Protein AF-A0A846D4A9-F1 (afdb_monomer_lite)

Radius of gyration: 16.54 Å; chains: 1; bounding box: 56×20×43 Å

Foldseek 3Di:
DDPDPPPDVVVVVVVVVVLVVLLVVQVVDQEEEDQDLVVLVSCVVVVRQYEYEHDPPRPSVVCCVVPPVPPPSYHYDYDPVCVVVVVVVNCVVRPDPVVVD

Structure (mmCIF, N/CA/C/O backbone):
data_AF-A0A846D4A9-F1
#
_entry.id   AF-A0A846D4A9-F1
#
loop_
_atom_site.group_PDB
_atom_site.id
_atom_site.type_symbol
_atom_site.label_atom_id
_atom_site.label_alt_id
_atom_site.label_comp_id
_atom_site.label_asym_id
_atom_site.label_entity_id
_atom_site.label_seq_id
_atom_site.pdbx_PDB_ins_code
_atom_site.Cartn_x
_atom_site.Cartn_y
_atom_site.Cartn_z
_atom_site.occupancy
_atom_site.B_iso_or_equiv
_atom_site.auth_seq_id
_atom_site.auth_comp_id
_atom_site.auth_asym_id
_atom_site.auth_atom_id
_atom_site.pdbx_PDB_model_num
ATOM 1 N N . PRO A 1 1 ? 30.507 6.534 -15.356 1.00 46.03 1 PRO A N 1
ATOM 2 C CA . PRO A 1 1 ? 29.520 5.426 -15.398 1.00 46.03 1 PRO A CA 1
ATOM 3 C C . PRO A 1 1 ? 28.822 5.364 -16.768 1.00 46.03 1 PRO A C 1
ATOM 5 O O . PRO A 1 1 ? 28.046 6.248 -17.109 1.00 46.03 1 PRO A O 1
ATOM 8 N N . HIS A 1 2 ? 29.164 4.366 -17.584 1.00 51.50 2 HIS A N 1
ATOM 9 C CA . HIS A 1 2 ? 28.566 4.149 -18.903 1.00 51.50 2 HIS A CA 1
ATOM 10 C C . HIS A 1 2 ? 27.205 3.454 -18.719 1.00 51.50 2 HIS A C 1
ATOM 12 O O . HIS A 1 2 ? 27.153 2.245 -18.492 1.00 51.50 2 HIS A O 1
ATOM 18 N N . PHE A 1 3 ? 26.100 4.203 -18.764 1.00 58.97 3 PHE A N 1
ATOM 19 C CA . PHE A 1 3 ? 24.767 3.602 -18.852 1.00 58.97 3 PHE A CA 1
ATOM 20 C C . PHE A 1 3 ? 24.632 2.962 -20.237 1.00 58.97 3 PHE A C 1
ATOM 22 O O . PHE A 1 3 ? 24.494 3.658 -21.240 1.00 58.97 3 PHE A O 1
ATOM 29 N N . LYS A 1 4 ? 24.697 1.628 -20.316 1.00 64.00 4 LYS A N 1
ATOM 30 C CA . LYS A 1 4 ? 24.294 0.917 -21.533 1.00 64.00 4 LYS A CA 1
ATOM 31 C C . LYS A 1 4 ? 22.784 1.077 -21.678 1.00 64.00 4 LYS A C 1
ATOM 33 O O . LYS A 1 4 ? 22.026 0.475 -20.920 1.00 64.00 4 LYS A O 1
ATOM 38 N N . ILE A 1 5 ? 22.355 1.872 -22.653 1.00 63.19 5 ILE A N 1
ATOM 39 C CA . ILE A 1 5 ? 20.957 1.908 -23.080 1.00 63.19 5 ILE A CA 1
ATOM 40 C C . ILE A 1 5 ? 20.655 0.535 -23.686 1.00 63.19 5 ILE A C 1
ATOM 42 O O . ILE A 1 5 ? 21.029 0.240 -24.817 1.00 63.19 5 ILE A O 1
ATOM 46 N N . THR A 1 6 ? 20.029 -0.341 -22.908 1.00 65.12 6 THR A N 1
ATOM 47 C CA . THR A 1 6 ? 19.565 -1.652 -23.369 1.00 65.12 6 THR A CA 1
ATOM 48 C C . THR A 1 6 ? 18.096 -1.525 -23.737 1.00 65.12 6 THR A C 1
ATOM 50 O O . THR A 1 6 ? 17.206 -1.987 -23.031 1.00 65.12 6 THR A O 1
ATOM 53 N N . HIS A 1 7 ? 17.815 -0.833 -24.844 1.00 67.81 7 HIS A N 1
ATOM 54 C CA . HIS A 1 7 ? 16.459 -0.817 -25.377 1.00 67.81 7 HIS A CA 1
ATOM 55 C C . HIS A 1 7 ? 16.162 -2.185 -26.003 1.00 67.81 7 HIS A C 1
ATOM 57 O O . HIS A 1 7 ? 16.525 -2.454 -27.145 1.00 67.81 7 HIS A O 1
ATOM 63 N N . ASN A 1 8 ? 15.544 -3.073 -25.222 1.00 79.00 8 ASN A N 1
ATOM 64 C CA . ASN A 1 8 ? 15.024 -4.348 -25.700 1.00 79.00 8 ASN A CA 1
ATOM 65 C C . ASN A 1 8 ? 13.498 -4.248 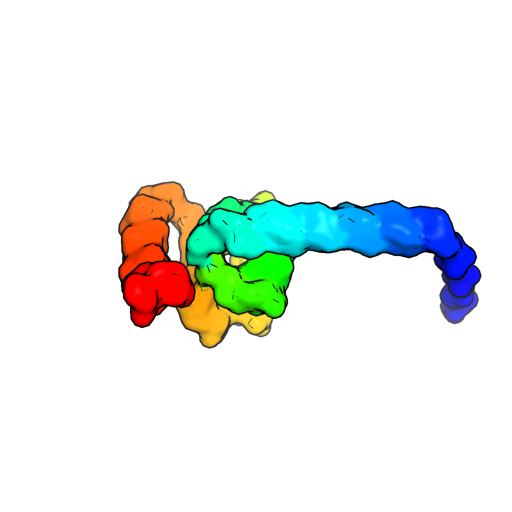-25.801 1.00 79.00 8 ASN A C 1
ATOM 67 O O . ASN A 1 8 ? 12.782 -4.359 -24.805 1.00 79.00 8 ASN A O 1
ATOM 71 N N . SER A 1 9 ? 13.005 -4.014 -27.018 1.00 80.94 9 SER A N 1
ATOM 72 C CA . SER A 1 9 ? 11.582 -3.793 -27.293 1.00 80.94 9 SER A CA 1
ATOM 73 C C . SER A 1 9 ? 10.694 -4.964 -26.860 1.00 80.94 9 SER A C 1
ATOM 75 O O . SER A 1 9 ? 9.585 -4.738 -26.381 1.00 80.94 9 SER A O 1
ATOM 77 N N . GLN A 1 10 ? 11.186 -6.203 -26.951 1.00 81.38 10 GLN A N 1
ATOM 78 C CA . GLN A 1 10 ? 10.426 -7.395 -26.566 1.00 81.38 10 GLN A CA 1
ATOM 79 C C . GLN A 1 10 ? 10.251 -7.491 -25.044 1.00 81.38 10 GLN A C 1
ATOM 81 O O . GLN A 1 10 ? 9.144 -7.727 -24.564 1.00 81.38 10 GLN A O 1
ATOM 86 N N . ILE A 1 11 ? 11.318 -7.241 -24.276 1.00 84.31 11 ILE A N 1
ATOM 87 C CA . ILE A 1 11 ? 11.255 -7.217 -22.803 1.00 84.31 11 ILE A CA 1
ATOM 88 C C . ILE A 1 11 ? 10.352 -6.078 -22.317 1.00 84.31 11 ILE A C 1
ATOM 90 O O . ILE A 1 11 ? 9.583 -6.257 -21.369 1.00 84.31 11 ILE A O 1
ATOM 94 N N . ASN A 1 12 ? 10.399 -4.925 -22.988 1.00 87.62 12 ASN A N 1
ATOM 95 C CA . ASN A 1 12 ? 9.535 -3.793 -22.665 1.00 87.62 12 ASN A CA 1
ATOM 96 C C . ASN A 1 12 ? 8.059 -4.128 -22.900 1.00 87.62 12 ASN A C 1
ATOM 98 O O . ASN A 1 12 ? 7.231 -3.863 -22.032 1.00 87.62 12 ASN A O 1
ATOM 102 N N . LEU A 1 13 ? 7.731 -4.763 -24.029 1.00 90.12 13 LEU A N 1
ATOM 103 C CA . LEU A 1 13 ? 6.362 -5.179 -24.330 1.00 90.12 13 LEU A CA 1
ATOM 104 C C . LEU A 1 13 ? 5.843 -6.216 -23.323 1.00 90.12 13 LEU A C 1
ATOM 106 O O . LEU A 1 13 ? 4.713 -6.107 -22.853 1.00 90.12 13 LEU A O 1
ATOM 110 N N . ALA A 1 14 ? 6.674 -7.190 -22.945 1.00 90.62 14 ALA A N 1
ATOM 111 C CA . ALA A 1 14 ? 6.314 -8.176 -21.929 1.00 90.62 14 ALA A CA 1
ATOM 112 C C . ALA A 1 14 ? 6.073 -7.522 -20.556 1.00 90.62 14 ALA A C 1
ATOM 114 O O . ALA A 1 14 ? 5.068 -7.800 -19.902 1.00 90.62 14 ALA A O 1
ATOM 115 N N . SER A 1 15 ? 6.952 -6.602 -20.147 1.00 90.56 15 SER A N 1
ATOM 116 C CA . SER A 1 15 ? 6.803 -5.826 -18.907 1.00 90.56 15 SER A CA 1
ATOM 117 C C . SER A 1 15 ? 5.511 -5.005 -18.903 1.00 90.56 15 SER A C 1
ATOM 119 O O . SER A 1 15 ? 4.788 -4.988 -17.907 1.00 90.56 15 SER A O 1
ATOM 121 N N . TRP A 1 16 ? 5.185 -4.379 -20.036 1.00 91.62 16 TRP A N 1
ATOM 122 C CA . TRP A 1 16 ? 3.943 -3.635 -20.229 1.00 91.62 16 TRP A CA 1
ATOM 123 C C . TRP A 1 16 ? 2.711 -4.534 -20.079 1.00 91.62 16 TRP A C 1
ATOM 125 O O . TRP A 1 16 ? 1.784 -4.202 -19.342 1.00 91.62 16 TRP A O 1
ATOM 135 N N . GLY A 1 17 ? 2.726 -5.717 -20.701 1.00 95.12 17 GLY A N 1
ATOM 136 C CA . GLY A 1 17 ? 1.652 -6.702 -20.563 1.00 95.12 17 GLY A CA 1
ATOM 137 C C . GLY A 1 17 ? 1.429 -7.141 -19.112 1.00 95.12 17 GLY A C 1
ATOM 138 O O . GLY A 1 17 ? 0.289 -7.182 -18.646 1.00 95.12 17 GLY A O 1
ATOM 139 N N . LEU A 1 18 ? 2.508 -7.402 -18.367 1.00 93.56 18 LEU A N 1
ATOM 140 C CA . LEU A 1 18 ? 2.431 -7.763 -16.947 1.00 93.56 18 LEU A CA 1
ATOM 141 C C . LEU A 1 18 ? 1.861 -6.626 -16.092 1.00 93.56 18 LEU A C 1
ATOM 143 O O . LEU A 1 18 ? 0.996 -6.872 -15.250 1.00 93.56 18 LEU A O 1
ATOM 147 N N . MET A 1 19 ? 2.296 -5.385 -16.334 1.00 93.69 19 MET A N 1
ATOM 148 C CA . MET A 1 19 ? 1.762 -4.206 -15.649 1.00 93.69 19 MET A CA 1
ATOM 149 C C . MET A 1 19 ? 0.253 -4.068 -15.887 1.00 93.69 19 MET A C 1
ATOM 151 O O . MET A 1 19 ? -0.509 -3.936 -14.930 1.00 93.69 19 MET A O 1
ATOM 155 N N . HIS A 1 20 ? -0.193 -4.161 -17.142 1.00 95.56 20 HIS A N 1
ATOM 156 C CA . HIS A 1 20 ? -1.615 -4.090 -17.484 1.00 95.56 20 HIS A CA 1
ATOM 157 C C . HIS A 1 20 ? -2.438 -5.198 -16.832 1.00 95.56 20 HIS A C 1
ATOM 159 O O . HIS A 1 20 ? -3.516 -4.930 -16.300 1.00 95.56 20 HIS A O 1
ATOM 165 N N . SER A 1 21 ? -1.924 -6.429 -16.832 1.00 95.56 21 SER A N 1
ATOM 166 C CA . SER A 1 21 ? -2.582 -7.551 -16.164 1.00 95.56 21 SER A CA 1
ATOM 167 C C . SER A 1 21 ? -2.724 -7.304 -14.659 1.00 95.56 21 SER A C 1
ATOM 169 O O . SER A 1 21 ? -3.786 -7.568 -14.096 1.00 95.56 21 SER A O 1
ATOM 171 N N . GLY A 1 22 ? -1.682 -6.772 -14.011 1.00 94.88 22 GLY A N 1
ATOM 172 C CA . GLY A 1 22 ? -1.714 -6.411 -12.593 1.00 94.88 22 GLY A CA 1
ATOM 173 C C . GLY A 1 22 ? -2.752 -5.328 -12.295 1.00 94.88 22 GLY A C 1
ATOM 174 O O . GLY A 1 22 ? -3.576 -5.498 -11.400 1.00 94.88 22 GLY A O 1
ATOM 175 N N . ILE A 1 23 ? -2.789 -4.259 -13.098 1.00 96.44 23 ILE A N 1
ATOM 176 C CA . ILE A 1 23 ? -3.798 -3.195 -12.972 1.00 96.44 23 ILE A CA 1
ATOM 177 C C . ILE A 1 23 ? -5.210 -3.774 -13.094 1.00 96.44 23 ILE A C 1
ATOM 179 O O . ILE A 1 23 ? -6.063 -3.506 -12.248 1.00 96.44 23 ILE A O 1
ATOM 183 N N . TYR A 1 24 ? -5.462 -4.595 -14.117 1.00 95.62 24 TYR A N 1
ATOM 184 C CA . TYR A 1 24 ? -6.781 -5.190 -14.333 1.00 95.62 24 TYR A CA 1
ATOM 185 C C . TYR A 1 24 ? -7.204 -6.093 -13.170 1.00 95.62 24 TYR A C 1
ATOM 187 O O . TYR A 1 24 ? -8.362 -6.081 -12.760 1.00 95.62 24 TYR A O 1
ATOM 195 N N . GLN A 1 25 ? -6.267 -6.850 -12.597 1.00 95.00 25 GLN A N 1
ATOM 196 C CA . GLN A 1 25 ? -6.536 -7.678 -11.427 1.00 95.00 25 GLN A CA 1
ATOM 197 C C . GLN A 1 25 ? -6.919 -6.834 -10.202 1.00 95.00 25 GLN A C 1
ATOM 199 O O . GLN A 1 25 ? -7.879 -7.171 -9.510 1.00 95.00 25 GLN A O 1
ATOM 204 N N . PHE A 1 26 ? -6.205 -5.736 -9.945 1.00 96.19 26 PHE A N 1
ATOM 205 C CA . PHE A 1 26 ? -6.430 -4.887 -8.773 1.00 96.19 26 PHE A CA 1
ATOM 206 C C . PHE A 1 26 ? -7.768 -4.151 -8.859 1.00 96.19 26 PHE A C 1
ATOM 208 O O . PHE A 1 26 ? -8.556 -4.223 -7.921 1.00 96.19 26 PHE A O 1
ATOM 215 N N . LYS A 1 27 ? -8.086 -3.544 -10.012 1.00 93.88 27 LYS A N 1
ATOM 216 C CA . LYS A 1 27 ? -9.314 -2.746 -10.207 1.00 93.88 27 LYS A CA 1
ATOM 217 C C . LYS A 1 27 ? -10.627 -3.513 -10.004 1.00 93.88 27 LYS A C 1
ATOM 219 O O . LYS A 1 27 ? -11.681 -2.894 -9.917 1.00 93.88 27 LYS A O 1
ATOM 224 N N . ARG A 1 28 ? -10.588 -4.846 -9.964 1.00 93.06 28 ARG A N 1
ATOM 225 C CA . ARG A 1 28 ? -11.763 -5.695 -9.709 1.00 93.06 28 ARG A CA 1
ATOM 226 C C . ARG A 1 28 ? -12.118 -5.825 -8.228 1.00 93.06 28 ARG A C 1
ATOM 228 O O . ARG A 1 28 ? -13.173 -6.368 -7.919 1.00 93.06 28 ARG A O 1
ATOM 235 N N . HIS A 1 29 ? -11.242 -5.381 -7.333 1.00 94.56 29 HIS A N 1
ATOM 236 C CA . HIS A 1 29 ? -11.409 -5.520 -5.894 1.00 94.56 29 HIS A CA 1
ATOM 237 C C . HIS A 1 29 ? -11.625 -4.148 -5.260 1.00 94.56 29 HIS A C 1
ATOM 239 O O . HIS A 1 29 ? -11.013 -3.163 -5.664 1.00 94.56 29 HIS A O 1
ATOM 245 N N . ARG A 1 30 ? -12.493 -4.100 -4.248 1.00 95.06 30 ARG A N 1
ATOM 246 C CA . ARG A 1 30 ? -12.789 -2.877 -3.484 1.00 95.06 30 ARG A CA 1
ATOM 247 C C . ARG A 1 30 ? -11.732 -2.554 -2.434 1.00 95.06 30 ARG A C 1
ATOM 249 O O . ARG A 1 30 ? -11.580 -1.403 -2.055 1.00 95.06 30 ARG A O 1
ATOM 256 N N . LEU A 1 31 ? -11.041 -3.587 -1.961 1.00 97.06 31 LEU A N 1
ATOM 257 C CA . LEU A 1 31 ? -10.010 -3.516 -0.938 1.00 97.06 31 LEU A CA 1
ATOM 258 C C . LEU A 1 31 ? -8.900 -4.502 -1.303 1.00 97.06 31 LEU A C 1
ATOM 260 O O . LEU A 1 31 ? -9.182 -5.647 -1.664 1.00 97.06 31 LEU A O 1
ATOM 264 N N . ILE A 1 32 ? -7.646 -4.072 -1.190 1.00 97.94 32 ILE A N 1
ATOM 265 C CA . ILE A 1 32 ? -6.472 -4.939 -1.345 1.00 97.94 32 ILE A CA 1
ATOM 266 C C . ILE A 1 32 ? -5.822 -5.156 0.019 1.00 97.94 32 ILE A C 1
ATOM 268 O O . ILE A 1 32 ? -5.611 -4.213 0.768 1.00 97.94 32 ILE A O 1
ATOM 272 N N . ILE A 1 33 ? -5.448 -6.394 0.337 1.00 98.00 33 ILE A N 1
ATOM 273 C CA . ILE A 1 33 ? -4.649 -6.718 1.526 1.00 98.00 33 ILE A CA 1
ATOM 274 C C . ILE A 1 33 ? -3.330 -7.300 1.031 1.00 98.00 33 ILE A C 1
ATOM 276 O O . ILE A 1 33 ? -3.328 -8.266 0.266 1.00 98.00 33 ILE A O 1
ATOM 280 N N . THR A 1 34 ? -2.195 -6.711 1.411 1.00 97.06 34 THR A N 1
ATOM 281 C CA . THR A 1 34 ? -0.902 -7.132 0.855 1.00 97.06 34 THR A CA 1
ATOM 282 C C . THR A 1 34 ? 0.274 -6.906 1.793 1.00 97.06 34 THR A C 1
ATOM 284 O O . THR A 1 34 ? 0.349 -5.905 2.492 1.00 97.06 34 THR A O 1
ATOM 287 N N . ASN A 1 35 ? 1.251 -7.814 1.753 1.00 96.31 35 ASN A N 1
ATOM 288 C CA . ASN A 1 35 ? 2.584 -7.626 2.340 1.00 96.31 35 ASN A CA 1
ATOM 289 C C . ASN A 1 35 ? 3.656 -7.317 1.274 1.00 96.31 35 ASN A C 1
ATOM 291 O O . ASN A 1 35 ? 4.859 -7.311 1.556 1.00 96.31 35 ASN A O 1
ATOM 295 N N . ARG A 1 36 ? 3.252 -7.097 0.018 1.00 95.88 36 ARG A N 1
ATOM 296 C CA . ARG A 1 36 ? 4.159 -6.830 -1.105 1.00 95.88 36 ARG A CA 1
ATOM 297 C C . ARG A 1 36 ? 4.236 -5.324 -1.327 1.00 95.88 36 ARG A C 1
ATOM 299 O O . ARG A 1 36 ? 3.235 -4.717 -1.692 1.00 95.88 36 ARG A O 1
ATOM 306 N N . LEU A 1 37 ? 5.433 -4.745 -1.208 1.00 96.31 37 LEU A N 1
ATOM 307 C CA . LEU A 1 37 ? 5.656 -3.305 -1.407 1.00 96.31 37 LEU A CA 1
ATOM 308 C C . LEU A 1 37 ? 5.117 -2.792 -2.754 1.00 96.31 37 LEU A C 1
ATOM 310 O O . LEU A 1 37 ? 4.476 -1.753 -2.813 1.00 96.31 37 LEU A O 1
ATOM 314 N N . HIS A 1 38 ? 5.305 -3.540 -3.842 1.00 95.44 38 HIS A N 1
ATOM 315 C CA . HIS A 1 38 ? 4.760 -3.142 -5.146 1.00 95.44 38 HIS A CA 1
ATOM 316 C C . HIS A 1 38 ? 3.230 -3.219 -5.212 1.00 95.44 38 HIS A C 1
ATOM 318 O O . HIS A 1 38 ? 2.625 -2.476 -5.974 1.00 95.44 38 HIS A O 1
ATOM 324 N N . GLY A 1 39 ? 2.598 -4.082 -4.409 1.00 96.75 39 GLY A N 1
ATOM 325 C CA . GLY A 1 39 ? 1.142 -4.090 -4.267 1.00 96.75 39 GLY A CA 1
ATOM 326 C C . GLY A 1 39 ? 0.642 -2.833 -3.554 1.00 96.75 39 GLY A C 1
ATOM 327 O O . GLY A 1 39 ? -0.339 -2.246 -3.997 1.00 96.75 39 GLY A O 1
ATOM 328 N N . HIS A 1 40 ? 1.351 -2.389 -2.512 1.00 97.75 40 HIS A N 1
ATOM 329 C CA . HIS A 1 40 ? 1.100 -1.113 -1.825 1.00 97.75 40 HIS A CA 1
ATOM 330 C C . HIS A 1 40 ? 1.232 0.082 -2.773 1.00 97.75 40 HIS A C 1
ATOM 332 O O . HIS A 1 40 ? 0.292 0.855 -2.942 1.00 97.75 40 HIS A O 1
ATOM 338 N N . ILE A 1 41 ? 2.361 0.173 -3.484 1.00 97.62 41 ILE A N 1
ATOM 339 C CA . ILE A 1 41 ? 2.616 1.245 -4.457 1.00 97.62 41 ILE A CA 1
ATOM 340 C C . ILE A 1 41 ? 1.549 1.254 -5.554 1.00 97.62 41 ILE A C 1
ATOM 342 O O . ILE A 1 41 ? 1.002 2.306 -5.868 1.00 97.62 41 ILE A O 1
ATOM 346 N N . LEU A 1 42 ? 1.222 0.094 -6.131 1.00 97.56 42 LEU A N 1
ATOM 347 C CA . LEU A 1 42 ? 0.229 0.028 -7.199 1.00 97.56 42 LEU A CA 1
ATOM 348 C C . LEU A 1 42 ? -1.173 0.404 -6.701 1.00 97.56 42 LEU A C 1
ATOM 350 O O . LEU A 1 42 ? -1.866 1.147 -7.386 1.00 97.56 42 LEU A O 1
ATOM 354 N N . SER A 1 43 ? -1.578 -0.063 -5.516 1.00 98.00 43 SER A N 1
ATOM 355 C CA . SER A 1 43 ? -2.877 0.299 -4.924 1.00 98.00 43 SER A CA 1
ATOM 356 C C . SER A 1 43 ? -2.955 1.797 -4.643 1.00 98.00 43 SER A C 1
ATOM 358 O O . SER A 1 43 ? -3.963 2.421 -4.948 1.00 98.00 43 SER A O 1
ATOM 360 N N . THR A 1 44 ? -1.858 2.383 -4.156 1.00 97.69 44 THR A N 1
ATOM 361 C CA . THR A 1 44 ? -1.726 3.828 -3.942 1.00 97.69 44 THR A CA 1
ATOM 362 C C . THR A 1 44 ? -1.893 4.614 -5.246 1.00 97.69 44 THR A C 1
ATOM 364 O O . THR A 1 44 ? -2.689 5.543 -5.299 1.00 97.69 44 THR A O 1
ATOM 367 N N . LEU A 1 45 ? -1.192 4.222 -6.318 1.00 96.94 45 LEU A N 1
ATOM 368 C CA . LEU A 1 45 ? -1.270 4.892 -7.625 1.00 96.94 45 LEU A CA 1
ATOM 369 C C . LEU A 1 45 ? -2.645 4.772 -8.292 1.00 96.94 45 LEU A C 1
ATOM 371 O O . LEU A 1 45 ? -3.015 5.626 -9.091 1.00 96.94 45 LEU A O 1
ATOM 375 N N . LEU A 1 46 ? -3.369 3.688 -8.015 1.00 96.06 46 LEU A N 1
ATOM 376 C CA . LEU A 1 46 ? -4.709 3.445 -8.547 1.00 96.06 46 LEU A CA 1
ATOM 377 C C . LEU A 1 46 ? -5.822 3.989 -7.641 1.00 96.06 46 LEU A C 1
ATOM 379 O O . LEU A 1 46 ? -6.988 3.794 -7.977 1.00 96.06 46 LEU A O 1
ATOM 383 N N . GLU A 1 47 ? -5.471 4.615 -6.512 1.00 96.12 47 GLU A N 1
ATOM 384 C CA . GLU A 1 47 ? -6.408 5.088 -5.483 1.00 96.12 47 GLU A CA 1
ATOM 385 C C . GLU A 1 47 ? -7.370 3.988 -4.999 1.00 96.12 47 GLU A C 1
ATOM 387 O O . GLU A 1 47 ? -8.543 4.220 -4.711 1.00 96.12 47 GLU A O 1
ATOM 392 N N . ILE A 1 48 ? -6.869 2.752 -4.920 1.00 96.38 48 ILE A N 1
ATOM 393 C CA . ILE A 1 48 ? -7.624 1.608 -4.409 1.00 96.38 48 ILE A CA 1
ATOM 394 C C . ILE A 1 48 ? -7.376 1.514 -2.898 1.00 96.38 48 ILE A C 1
ATOM 396 O O . ILE A 1 48 ? -6.210 1.418 -2.491 1.00 96.38 48 ILE A O 1
ATOM 400 N N . PRO A 1 49 ? -8.431 1.494 -2.061 1.00 97.75 49 PRO A N 1
ATOM 401 C CA . PRO A 1 49 ? -8.291 1.272 -0.629 1.00 97.75 49 PRO A CA 1
ATOM 402 C C . PRO A 1 49 ? -7.501 -0.006 -0.348 1.00 97.75 49 PRO A C 1
ATOM 404 O O . PRO A 1 49 ? -7.724 -1.044 -0.982 1.00 97.75 49 PRO A O 1
ATOM 407 N N . HIS A 1 50 ? -6.553 0.047 0.587 1.00 98.25 50 HIS A N 1
ATOM 408 C CA . HIS A 1 50 ? -5.738 -1.124 0.895 1.00 98.25 50 HIS A CA 1
ATOM 409 C C . HIS A 1 50 ? -5.187 -1.158 2.318 1.00 98.25 50 HIS A C 1
ATOM 411 O O . HIS A 1 50 ? -4.896 -0.136 2.937 1.00 98.25 50 HIS A O 1
ATOM 417 N N . ILE A 1 51 ? -5.008 -2.386 2.805 1.00 98.38 51 ILE A N 1
ATOM 418 C CA . ILE A 1 51 ? -4.337 -2.712 4.057 1.00 98.38 51 ILE A CA 1
ATOM 419 C C . ILE A 1 51 ? -2.943 -3.238 3.726 1.00 98.38 51 ILE A C 1
ATOM 421 O O . ILE A 1 51 ? -2.776 -4.243 3.021 1.00 98.38 51 ILE A O 1
ATOM 425 N N . PHE A 1 52 ? -1.935 -2.549 4.242 1.00 98.12 52 PHE A N 1
ATOM 426 C CA . PHE A 1 52 ? -0.535 -2.874 4.064 1.00 98.12 52 PHE A CA 1
ATOM 427 C C . PHE A 1 52 ? 0.012 -3.587 5.301 1.00 98.12 52 PHE A C 1
ATOM 429 O O . PHE A 1 52 ? -0.192 -3.164 6.434 1.00 98.12 52 PHE A O 1
ATOM 436 N N . LEU A 1 53 ? 0.697 -4.701 5.068 1.00 97.50 53 LEU A N 1
ATOM 437 C CA . LEU A 1 53 ? 1.195 -5.590 6.110 1.00 97.50 53 LEU A CA 1
ATOM 438 C C . LEU A 1 53 ? 2.724 -5.530 6.193 1.00 97.50 53 LEU A C 1
ATOM 440 O O . LEU A 1 53 ? 3.390 -5.330 5.163 1.00 97.50 53 LEU A O 1
ATOM 444 N N . PRO A 1 54 ? 3.320 -5.782 7.371 1.00 95.56 54 PRO A N 1
ATOM 445 C CA . PRO A 1 54 ? 4.759 -5.927 7.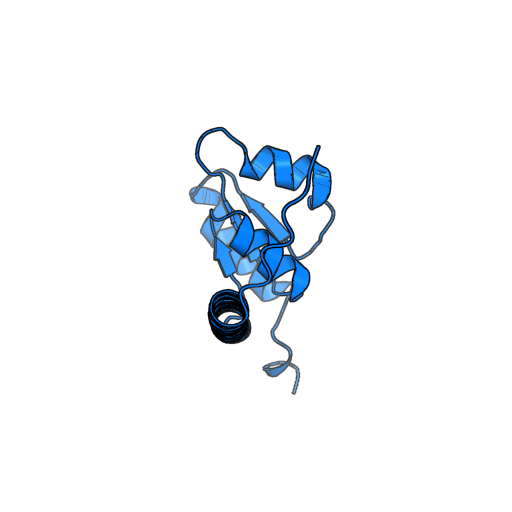498 1.00 95.56 54 PRO A CA 1
ATOM 446 C C . PRO A 1 54 ? 5.279 -7.055 6.600 1.00 95.56 54 PRO A C 1
ATOM 448 O O . PRO A 1 54 ? 4.632 -8.080 6.371 1.00 95.56 54 PRO A O 1
ATOM 451 N N . ASN A 1 55 ? 6.494 -6.867 6.096 1.00 89.62 55 ASN A N 1
ATOM 452 C CA . ASN A 1 55 ? 7.299 -7.941 5.532 1.00 89.62 55 ASN A CA 1
ATOM 453 C C . ASN A 1 55 ? 8.483 -8.242 6.454 1.00 89.62 55 ASN A C 1
ATOM 455 O O . ASN A 1 55 ? 8.683 -7.606 7.489 1.00 89.62 55 ASN A O 1
ATOM 459 N N . SER A 1 56 ? 9.306 -9.207 6.052 1.00 84.31 56 SER A N 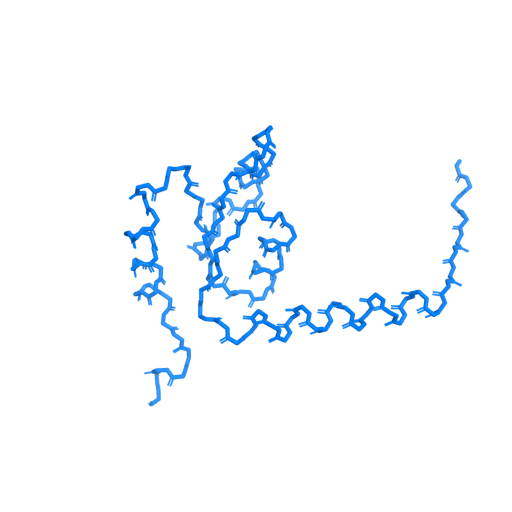1
ATOM 460 C CA . SER A 1 56 ? 10.574 -9.473 6.720 1.00 84.31 56 SER A CA 1
ATOM 461 C C . SER A 1 56 ? 11.441 -8.206 6.782 1.00 84.31 56 SER A C 1
ATOM 463 O O . SER A 1 56 ? 11.553 -7.472 5.797 1.00 84.31 56 SER A O 1
ATOM 465 N N . TYR A 1 57 ? 12.117 -8.001 7.915 1.00 81.50 57 TYR A N 1
ATOM 466 C CA . TYR A 1 57 ? 13.066 -6.902 8.151 1.00 81.50 57 TYR A CA 1
ATOM 467 C C . TYR A 1 57 ? 12.463 -5.485 8.184 1.00 81.50 57 TYR A C 1
ATOM 469 O O . TYR A 1 57 ? 13.181 -4.533 7.891 1.00 81.50 57 TYR A O 1
ATOM 477 N N . TYR A 1 58 ? 11.178 -5.327 8.526 1.00 86.75 58 TYR A N 1
ATOM 478 C CA . TYR A 1 58 ? 10.533 -4.019 8.769 1.00 86.75 58 TYR A CA 1
ATOM 479 C C . TYR A 1 58 ? 10.576 -3.035 7.584 1.00 86.75 58 TYR A C 1
ATOM 481 O O . TYR A 1 58 ? 10.308 -1.845 7.737 1.00 86.75 58 TYR A O 1
ATOM 489 N N . LYS A 1 59 ? 10.892 -3.512 6.373 1.00 90.75 59 LYS A N 1
ATOM 490 C CA . LYS A 1 59 ? 11.083 -2.644 5.201 1.00 90.75 59 LYS A CA 1
ATOM 491 C C . LYS A 1 59 ? 9.783 -1.974 4.777 1.00 90.75 59 LYS A C 1
ATOM 493 O O . LYS A 1 59 ? 9.799 -0.815 4.380 1.00 90.75 59 LYS A O 1
ATOM 498 N N . ASN A 1 60 ? 8.675 -2.709 4.850 1.00 95.56 60 ASN A N 1
ATOM 499 C CA . ASN A 1 60 ? 7.357 -2.174 4.523 1.00 95.56 60 ASN A CA 1
ATOM 500 C C . ASN A 1 60 ? 6.936 -1.072 5.496 1.00 95.56 60 ASN A C 1
ATOM 502 O O . ASN A 1 60 ? 6.481 -0.029 5.048 1.00 95.56 60 ASN A O 1
ATOM 506 N N . GLU A 1 61 ? 7.139 -1.288 6.795 1.00 96.12 61 GLU A N 1
ATOM 507 C CA . GLU A 1 61 ? 6.832 -0.295 7.825 1.00 96.12 61 GLU A CA 1
ATOM 508 C C . GLU A 1 61 ? 7.660 0.974 7.614 1.00 96.12 61 GLU A C 1
ATOM 510 O O . GLU A 1 61 ? 7.104 2.055 7.472 1.00 96.12 61 GLU A O 1
ATOM 515 N N . ALA A 1 62 ? 8.982 0.835 7.469 1.00 96.06 62 ALA A N 1
ATOM 516 C CA . ALA A 1 62 ? 9.863 1.975 7.234 1.00 96.06 62 ALA A CA 1
ATOM 517 C C . ALA A 1 62 ? 9.488 2.759 5.963 1.00 96.06 62 ALA A C 1
ATOM 519 O O . ALA A 1 62 ? 9.546 3.986 5.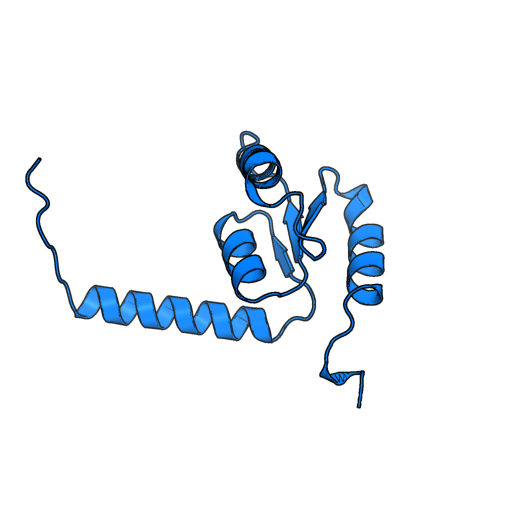955 1.00 96.06 62 ALA A O 1
ATOM 520 N N . PHE A 1 63 ? 9.090 2.067 4.888 1.00 96.75 63 PHE A N 1
ATOM 521 C CA . PHE A 1 63 ? 8.609 2.722 3.671 1.00 96.75 63 PHE A CA 1
ATOM 522 C C . PHE A 1 63 ? 7.282 3.452 3.903 1.00 96.75 63 PHE A C 1
ATOM 524 O O . PHE A 1 63 ? 7.130 4.591 3.466 1.00 96.75 63 PHE A O 1
ATOM 531 N N . TYR A 1 64 ? 6.331 2.800 4.574 1.00 97.69 64 TYR A N 1
ATOM 532 C CA . TYR A 1 64 ? 5.019 3.369 4.851 1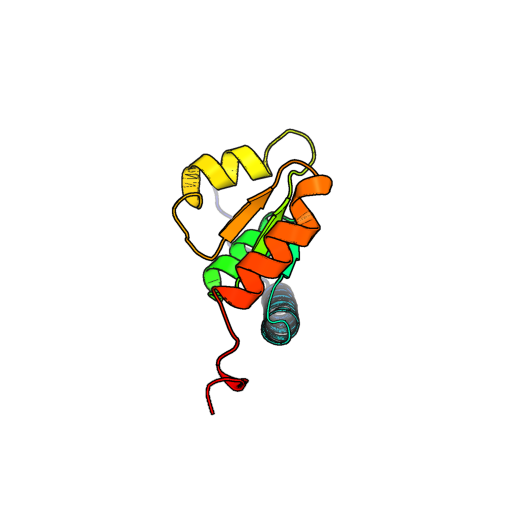.00 97.69 64 TYR A CA 1
ATOM 533 C C . TYR A 1 64 ? 5.134 4.645 5.686 1.00 97.69 64 TYR A C 1
ATOM 535 O O . TYR A 1 64 ? 4.628 5.686 5.271 1.00 97.69 64 TYR A O 1
ATOM 543 N N . GLU A 1 65 ? 5.872 4.590 6.795 1.00 97.50 65 GLU A N 1
ATOM 544 C CA . GLU A 1 65 ? 6.082 5.731 7.690 1.00 97.50 65 GLU A CA 1
ATOM 545 C C . GLU A 1 65 ? 6.764 6.905 6.984 1.00 97.50 65 GLU A C 1
ATOM 547 O O . GLU A 1 65 ? 6.360 8.054 7.155 1.00 97.50 65 GLU A O 1
ATOM 552 N N . ALA A 1 66 ? 7.767 6.618 6.148 1.00 97.62 66 ALA A N 1
ATOM 553 C CA . ALA A 1 66 ? 8.527 7.649 5.454 1.00 97.62 66 ALA A CA 1
ATOM 554 C C . ALA A 1 66 ? 7.738 8.352 4.338 1.00 97.62 66 ALA A C 1
ATOM 556 O O . ALA A 1 66 ? 8.003 9.524 4.069 1.00 97.62 66 ALA A O 1
ATOM 557 N N . TRP A 1 67 ? 6.813 7.655 3.663 1.00 97.94 67 TRP A N 1
ATOM 558 C CA . TRP A 1 67 ? 6.266 8.140 2.387 1.00 97.94 67 TRP A CA 1
ATOM 559 C C . TRP A 1 67 ? 4.746 8.151 2.276 1.00 97.94 67 TRP A C 1
ATOM 561 O O . TRP A 1 67 ? 4.212 8.975 1.539 1.00 97.94 67 TRP A O 1
ATOM 571 N N . THR A 1 68 ? 4.038 7.235 2.936 1.00 98.06 68 THR A N 1
ATOM 572 C CA . THR A 1 68 ? 2.613 6.997 2.646 1.00 98.06 68 THR A CA 1
ATOM 573 C C . THR A 1 68 ? 1.710 6.985 3.873 1.00 98.06 68 THR A C 1
ATOM 575 O O . THR A 1 68 ? 0.518 6.752 3.723 1.00 98.06 68 THR A O 1
ATOM 578 N N . SER A 1 69 ? 2.232 7.275 5.066 1.00 97.56 69 SER A N 1
ATOM 579 C CA . SER A 1 69 ? 1.463 7.290 6.321 1.00 97.56 69 SER A CA 1
ATOM 580 C C . SER A 1 69 ? 0.332 8.320 6.353 1.00 97.56 69 SER A C 1
ATOM 582 O O . SER A 1 69 ? -0.605 8.183 7.131 1.00 97.56 69 SER A O 1
ATOM 584 N N . GLN A 1 70 ? 0.403 9.343 5.498 1.00 97.81 70 GLN A N 1
ATOM 585 C CA . GLN A 1 70 ? -0.612 10.395 5.379 1.00 97.81 70 GLN A CA 1
ATOM 586 C C . GLN A 1 70 ? -1.696 10.080 4.334 1.00 97.81 70 GLN A C 1
ATOM 588 O O . GLN A 1 70 ? -2.597 10.891 4.127 1.00 97.81 70 GLN A O 1
ATOM 593 N N . ILE A 1 71 ? -1.604 8.943 3.634 1.00 97.75 71 ILE A N 1
ATOM 594 C CA . ILE A 1 71 ? -2.583 8.561 2.612 1.00 97.75 71 ILE A CA 1
ATOM 595 C C . ILE A 1 71 ? -3.779 7.912 3.314 1.00 97.75 71 ILE A C 1
ATOM 597 O O . ILE A 1 71 ? -3.630 6.832 3.880 1.00 97.75 71 ILE A O 1
ATOM 601 N N . PRO A 1 72 ? -4.977 8.518 3.268 1.00 96.44 72 PRO A N 1
ATOM 602 C CA . PRO A 1 72 ? -6.071 8.119 4.150 1.00 96.44 72 PRO A CA 1
ATOM 603 C C . PRO A 1 72 ? -6.636 6.727 3.810 1.00 96.44 72 PRO A C 1
ATOM 605 O O . PRO A 1 72 ? -7.063 5.998 4.699 1.00 96.44 72 PRO A O 1
ATOM 608 N N . PHE A 1 73 ? -6.566 6.317 2.539 1.00 96.75 73 PHE A N 1
ATOM 609 C CA . PHE A 1 73 ? -7.024 5.009 2.052 1.00 96.75 73 PHE A CA 1
ATOM 610 C C . PHE A 1 73 ? -5.918 3.935 2.027 1.00 96.75 73 PHE A C 1
ATOM 612 O O . PHE A 1 73 ? -6.084 2.883 1.402 1.00 96.75 73 PHE A O 1
ATOM 619 N N . ALA A 1 74 ? -4.785 4.185 2.686 1.00 97.94 74 ALA A N 1
ATOM 620 C CA . ALA A 1 74 ? -3.712 3.218 2.878 1.00 97.94 74 ALA A CA 1
ATOM 621 C C . ALA A 1 74 ? -3.505 3.004 4.378 1.00 97.94 74 ALA A C 1
ATOM 623 O O . ALA A 1 74 ? -3.059 3.906 5.077 1.00 97.94 74 ALA A O 1
ATOM 624 N N . ARG A 1 75 ? -3.812 1.809 4.885 1.00 97.81 75 ARG A N 1
ATOM 625 C CA . ARG A 1 75 ? -3.710 1.512 6.318 1.00 97.81 75 ARG A CA 1
ATOM 626 C C . ARG A 1 75 ? -2.646 0.464 6.585 1.00 97.81 75 ARG A C 1
ATOM 628 O O . ARG A 1 75 ? -2.751 -0.650 6.081 1.00 97.81 75 ARG A O 1
ATOM 635 N N . PHE A 1 76 ? -1.655 0.781 7.411 1.00 98.06 76 PHE A N 1
ATOM 636 C CA . PHE A 1 76 ? -0.694 -0.212 7.885 1.00 98.06 76 PHE A CA 1
ATOM 637 C C . PHE A 1 76 ? -1.190 -0.881 9.171 1.00 98.06 76 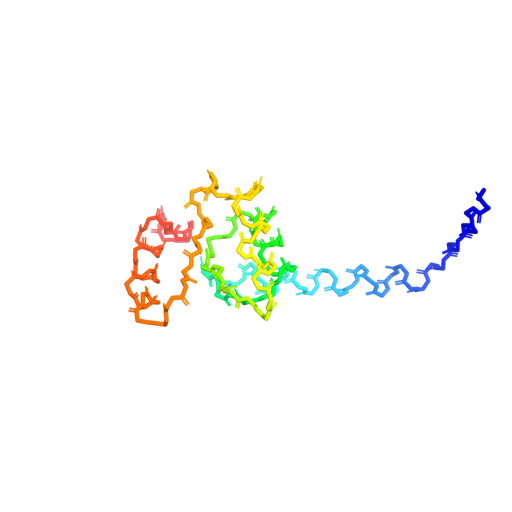PHE A C 1
ATOM 639 O O . PHE A 1 76 ? -1.546 -0.185 10.118 1.00 98.06 76 PHE A O 1
ATOM 646 N N . ILE A 1 77 ? -1.194 -2.215 9.214 1.00 97.25 77 ILE A N 1
ATOM 647 C CA . ILE A 1 77 ? -1.468 -2.985 10.440 1.00 97.25 77 ILE A CA 1
ATOM 648 C C . ILE A 1 77 ? -0.289 -3.904 10.735 1.00 97.25 77 ILE A C 1
ATOM 650 O O . ILE A 1 77 ? 0.315 -4.453 9.810 1.00 97.25 77 ILE A O 1
ATOM 654 N N . LYS A 1 78 ? 0.043 -4.084 12.015 1.00 93.69 78 LYS A N 1
ATOM 655 C CA . LYS A 1 78 ? 1.166 -4.939 12.428 1.00 93.69 78 LYS A CA 1
ATOM 656 C C . LYS A 1 78 ? 0.687 -6.322 12.812 1.00 93.69 78 LYS A C 1
ATOM 658 O O . LYS A 1 78 ? 1.292 -7.313 12.402 1.00 93.69 78 LYS A O 1
ATOM 663 N N . GLU A 1 79 ? -0.404 -6.375 13.563 1.00 92.69 79 GLU A N 1
ATOM 664 C CA . GLU A 1 79 ? -0.902 -7.597 14.159 1.00 92.69 79 GLU A CA 1
ATOM 665 C C . GLU A 1 79 ? -2.097 -8.141 13.392 1.00 92.69 79 GLU A C 1
ATOM 667 O O . GLU A 1 79 ? -2.987 -7.423 12.935 1.00 92.69 79 GLU A O 1
ATOM 672 N N . ARG A 1 80 ? -2.153 -9.470 13.279 1.00 90.25 80 ARG A N 1
ATOM 673 C CA . ARG A 1 80 ? -3.253 -10.129 12.569 1.00 90.25 80 ARG A CA 1
ATOM 674 C C . ARG A 1 80 ? -4.605 -9.905 13.245 1.00 90.25 80 ARG A C 1
ATOM 676 O O . ARG A 1 80 ? -5.620 -9.911 12.558 1.00 90.25 80 ARG A O 1
ATOM 683 N N . SER A 1 81 ? -4.618 -9.704 14.560 1.00 95.31 81 SER A N 1
ATOM 684 C CA . SER A 1 81 ? -5.832 -9.409 15.325 1.00 95.31 81 SER A CA 1
ATOM 685 C C . SER A 1 81 ? -6.513 -8.108 14.897 1.00 95.31 81 SER A C 1
ATOM 687 O O . SER A 1 81 ? -7.708 -7.962 15.109 1.00 95.31 81 SER A O 1
ATOM 689 N N . GLU A 1 82 ? -5.776 -7.177 14.287 1.00 95.31 82 GLU A N 1
ATOM 690 C CA . GLU A 1 82 ? -6.307 -5.892 13.815 1.00 95.31 82 GLU A CA 1
ATOM 691 C C . GLU A 1 82 ? -6.981 -6.012 12.438 1.00 95.31 82 GLU A C 1
ATOM 693 O O . GLU A 1 82 ? -7.651 -5.083 11.994 1.00 95.31 82 GLU A O 1
ATOM 698 N N . LEU A 1 83 ? -6.795 -7.139 11.738 1.00 95.88 83 LEU A N 1
ATOM 699 C CA . LEU A 1 83 ? -7.162 -7.267 10.329 1.00 95.88 83 LEU A CA 1
ATOM 700 C C . LEU A 1 83 ? -8.670 -7.196 10.094 1.00 95.88 83 LEU A C 1
ATOM 702 O O . LEU A 1 83 ? -9.089 -6.499 9.179 1.00 95.88 83 LEU A O 1
ATOM 706 N N . GLU A 1 84 ? -9.465 -7.927 10.874 1.00 96.50 84 GLU A N 1
ATOM 707 C CA . GLU A 1 84 ? -10.920 -8.000 10.674 1.00 96.50 84 GLU A CA 1
ATOM 708 C C . GLU A 1 84 ? -11.557 -6.617 10.842 1.00 96.50 84 GLU A C 1
ATOM 710 O O . GLU A 1 84 ? -12.183 -6.114 9.911 1.00 96.50 84 GLU A O 1
ATOM 715 N N . LEU A 1 85 ? -11.258 -5.948 11.960 1.00 96.81 85 LEU A N 1
ATOM 716 C CA . LEU A 1 85 ? -11.709 -4.584 12.226 1.00 96.81 85 LEU A CA 1
ATOM 717 C C . LEU A 1 85 ? -11.221 -3.597 11.154 1.00 96.81 85 LEU A C 1
ATOM 719 O O . LEU A 1 85 ? -11.985 -2.769 10.665 1.00 96.81 85 LEU A O 1
ATOM 723 N N . ALA A 1 86 ? -9.954 -3.695 10.738 1.00 96.88 86 ALA A N 1
ATOM 724 C CA . ALA A 1 86 ? -9.420 -2.818 9.704 1.00 96.88 86 ALA A CA 1
ATOM 725 C C . ALA A 1 86 ? -10.101 -3.019 8.344 1.00 96.88 86 ALA A C 1
ATOM 727 O O . ALA A 1 86 ? -10.265 -2.050 7.610 1.00 96.88 86 ALA A O 1
ATOM 728 N N . VAL A 1 87 ? -10.487 -4.247 7.991 1.00 97.00 87 VAL A N 1
ATOM 729 C CA . VAL A 1 87 ? -11.228 -4.526 6.754 1.00 97.00 87 VAL A CA 1
ATOM 730 C C . VAL A 1 87 ? -12.607 -3.880 6.797 1.00 97.00 87 VAL A C 1
ATOM 732 O O . VAL A 1 87 ? -12.985 -3.228 5.824 1.00 97.00 87 VAL A O 1
ATOM 735 N N . GLU A 1 88 ? -13.329 -4.034 7.906 1.00 96.44 88 GLU A N 1
ATOM 736 C CA . GLU A 1 88 ? -14.657 -3.443 8.097 1.00 96.44 88 GLU A CA 1
ATOM 737 C C . GLU A 1 88 ? -14.600 -1.916 7.979 1.00 96.44 88 GLU A C 1
ATOM 739 O O . GLU A 1 88 ? -15.224 -1.348 7.082 1.00 96.44 88 GLU A O 1
ATOM 744 N N . GLU A 1 89 ? -13.749 -1.259 8.773 1.00 96.06 89 GLU A N 1
ATOM 745 C CA . GLU A 1 89 ? -13.611 0.204 8.760 1.00 96.06 89 GLU A CA 1
ATOM 746 C C . GLU A 1 89 ? -13.219 0.751 7.377 1.00 96.06 89 GLU A C 1
ATOM 748 O O . GLU A 1 89 ? -13.692 1.809 6.952 1.00 96.06 89 GLU A O 1
ATOM 753 N N . MET A 1 90 ? -12.349 0.036 6.656 1.00 95.81 90 MET A N 1
ATOM 754 C CA . MET A 1 90 ? -11.906 0.434 5.320 1.00 95.81 90 MET A CA 1
ATOM 755 C C . MET A 1 90 ? -13.021 0.307 4.278 1.00 95.81 90 MET A C 1
ATOM 757 O O . MET A 1 90 ? -13.139 1.170 3.410 1.00 95.81 90 MET A O 1
ATOM 761 N N . LEU A 1 91 ? -13.835 -0.750 4.342 1.00 95.00 91 LEU A N 1
ATOM 762 C CA . LEU A 1 91 ? -14.956 -0.948 3.419 1.00 95.00 91 LEU A CA 1
ATOM 763 C C . LEU A 1 91 ? -16.103 0.034 3.680 1.00 95.00 91 LEU A C 1
ATOM 765 O O . LEU A 1 91 ? -16.758 0.446 2.722 1.00 95.00 91 LEU A O 1
ATOM 769 N N . GLU A 1 92 ? -16.318 0.417 4.939 1.00 94.75 92 GLU A N 1
ATOM 770 C CA . GLU A 1 92 ? -17.289 1.444 5.326 1.00 94.75 92 GLU A CA 1
ATOM 771 C C . GLU A 1 92 ? -16.840 2.849 4.905 1.00 94.75 92 GLU A C 1
ATOM 773 O O . GLU A 1 92 ? -17.627 3.609 4.342 1.00 94.75 92 GLU A O 1
ATOM 778 N N . SER A 1 93 ? -15.568 3.191 5.134 1.00 94.19 93 SER A N 1
ATOM 779 C CA . SER A 1 93 ? -15.025 4.525 4.829 1.00 94.19 93 SER A CA 1
ATOM 780 C C . SER A 1 93 ? -14.844 4.774 3.329 1.00 94.19 93 SER A C 1
ATOM 782 O O . SER A 1 93 ? -14.909 5.918 2.878 1.00 94.19 93 SER A O 1
ATOM 784 N N . TYR A 1 94 ? -14.614 3.711 2.551 1.00 92.31 94 TYR A N 1
ATOM 785 C CA . TYR A 1 94 ? -14.359 3.781 1.111 1.00 92.31 94 TYR A CA 1
ATOM 786 C C . TYR A 1 94 ? -15.304 2.855 0.327 1.00 92.31 94 TYR A C 1
ATOM 788 O O . TYR A 1 94 ? -14.873 1.829 -0.218 1.00 92.31 94 TYR A O 1
ATOM 796 N N . PRO A 1 95 ? -16.604 3.197 0.242 1.00 81.81 95 PRO A N 1
ATOM 797 C CA . PRO A 1 95 ? -17.563 2.423 -0.532 1.00 81.81 95 PRO A CA 1
ATOM 798 C C . PRO A 1 95 ? -17.224 2.477 -2.026 1.00 81.81 95 PRO A C 1
ATOM 800 O O . PRO A 1 95 ? -16.687 3.463 -2.537 1.00 81.81 95 PRO A O 1
ATOM 803 N N . SER A 1 96 ? -17.537 1.409 -2.764 1.00 72.19 96 SER A N 1
ATOM 804 C CA . SER A 1 96 ? -17.283 1.410 -4.208 1.00 72.19 96 SER A CA 1
ATOM 805 C C . SER A 1 96 ? -18.223 2.381 -4.918 1.00 72.19 96 SER A C 1
ATOM 807 O O . SER A 1 96 ? -19.406 2.452 -4.591 1.00 72.19 96 SER A O 1
ATOM 809 N N . ALA A 1 97 ? -17.737 3.037 -5.972 1.00 62.31 97 ALA A N 1
ATOM 810 C CA . ALA A 1 97 ? -18.555 3.910 -6.817 1.00 62.31 97 ALA A CA 1
ATOM 811 C C . ALA A 1 97 ? -19.773 3.205 -7.459 1.00 62.31 97 ALA A C 1
ATOM 813 O O . ALA A 1 97 ? -20.680 3.873 -7.945 1.00 62.31 97 ALA A O 1
ATOM 814 N N . ILE A 1 98 ? -19.807 1.866 -7.466 1.00 57.53 98 ILE A N 1
ATOM 815 C CA . ILE A 1 98 ? -20.932 1.074 -7.981 1.00 57.53 98 ILE A CA 1
ATOM 816 C C . ILE A 1 98 ? -22.122 1.087 -7.003 1.00 57.53 98 ILE A C 1
ATOM 818 O O . ILE A 1 98 ? -23.252 0.948 -7.447 1.00 57.53 98 ILE A O 1
ATOM 822 N N . GLU A 1 99 ? -21.898 1.301 -5.703 1.00 53.06 99 GLU A N 1
ATOM 823 C CA . GLU A 1 99 ? -22.964 1.334 -4.679 1.00 53.06 99 GLU A CA 1
ATOM 824 C C . GLU A 1 99 ? -23.631 2.703 -4.506 1.00 53.06 99 GLU A C 1
ATOM 826 O O . GLU A 1 99 ? -24.631 2.810 -3.805 1.00 53.06 99 GLU A O 1
ATOM 831 N N . LEU A 1 100 ? -23.090 3.750 -5.130 1.00 51.75 100 LEU A N 1
ATOM 832 C CA . LEU A 1 100 ? -23.625 5.114 -5.058 1.00 51.75 100 LEU A CA 1
ATOM 833 C C . LEU A 1 100 ? -24.647 5.425 -6.173 1.00 51.75 100 LEU A C 1
ATOM 835 O O . LEU A 1 100 ? -24.997 6.591 -6.351 1.00 51.75 100 LEU A O 1
ATOM 839 N N . ASN A 1 101 ? -25.109 4.407 -6.916 1.00 40.97 101 ASN A N 1
ATOM 840 C CA . ASN A 1 101 ? -26.118 4.512 -7.982 1.00 40.97 101 ASN A CA 1
ATOM 841 C C . ASN A 1 101 ? -27.354 3.661 -7.689 1.00 40.97 101 ASN A C 1
ATOM 843 O O . ASN A 1 101 ? -27.172 2.485 -7.301 1.00 40.97 101 ASN A O 1
#

Secondary structure (DSSP, 8-state):
--------HHHHHHHHHHHHHHHHHHTT-S-EEES-HHHHHHHHHTT--EEE---GGGHHHHHHHHHTTT-TTEEE--SGGGHHHHHHHHHHHS--TTTT-

Sequence (101 aa):
PHFKITHNSQINLASWGLMHSGIYQFKRHRLIITNRLHGHILSTLLEIPHIFLPNSYYKNEAFYEAWTSQIPFARFIKERSELELAVEEMLESYPSAIELN

pLDDT: mean 89.8, std 13.26, range [40.97, 98.38]